Protein AF-A0A1X2HAY1-F1 (afdb_monomer_lite)

Structure (mmCIF, N/CA/C/O backbone):
data_AF-A0A1X2HAY1-F1
#
_entry.id   AF-A0A1X2HAY1-F1
#
loop_
_atom_site.group_PDB
_atom_site.id
_atom_site.type_symbol
_atom_site.label_atom_id
_atom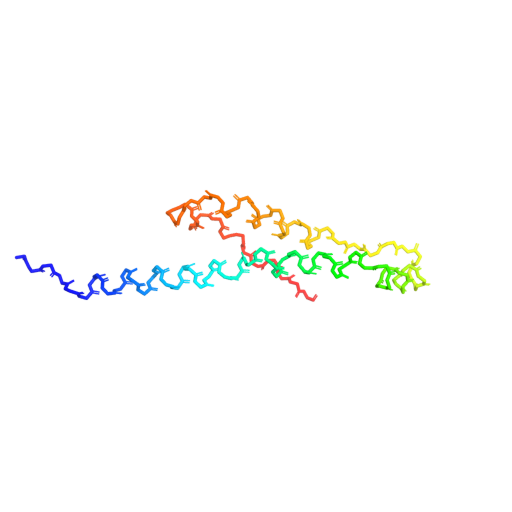_site.label_alt_id
_atom_site.label_comp_id
_atom_site.label_asym_id
_atom_site.label_entity_id
_atom_site.label_seq_id
_atom_site.pdbx_PDB_ins_code
_atom_site.Cartn_x
_atom_site.Cartn_y
_atom_site.Cartn_z
_atom_site.occupancy
_atom_site.B_iso_or_equiv
_atom_site.auth_seq_id
_atom_site.auth_comp_id
_atom_site.auth_asym_id
_atom_site.auth_atom_id
_atom_site.pdbx_PDB_model_num
ATOM 1 N N . MET A 1 1 ? -19.859 -12.676 47.832 1.00 43.28 1 MET A N 1
ATOM 2 C CA . MET A 1 1 ? -19.492 -12.403 46.431 1.00 43.28 1 MET A CA 1
ATOM 3 C C . MET A 1 1 ? -18.792 -11.058 46.410 1.00 43.28 1 MET A C 1
ATOM 5 O O . MET A 1 1 ? -19.461 -10.048 46.564 1.00 43.28 1 MET A O 1
ATOM 9 N N . LYS A 1 2 ? -17.456 -11.048 46.416 1.00 44.78 2 LYS A N 1
ATOM 10 C CA . LYS A 1 2 ? -16.664 -9.841 46.159 1.00 44.78 2 LYS A CA 1
ATOM 11 C C . LYS A 1 2 ? -16.254 -9.965 44.702 1.00 44.78 2 LYS A C 1
ATOM 13 O O . LYS A 1 2 ? -15.633 -10.959 44.362 1.00 44.78 2 LYS A O 1
ATOM 18 N N . GLU A 1 3 ? -16.723 -9.052 43.869 1.00 51.28 3 GLU A N 1
ATOM 19 C CA . GLU A 1 3 ? -16.281 -8.949 42.484 1.00 51.28 3 GLU A CA 1
ATOM 20 C C . GLU A 1 3 ? -14.887 -8.322 42.497 1.00 51.28 3 GLU A C 1
ATOM 22 O O . GLU A 1 3 ? -14.652 -7.278 43.112 1.00 51.28 3 GLU A O 1
ATOM 27 N N . ASP A 1 4 ? -13.941 -9.045 41.915 1.00 49.78 4 ASP A N 1
ATOM 28 C CA . ASP A 1 4 ? -12.518 -8.807 42.065 1.00 49.78 4 ASP A CA 1
ATOM 29 C C . ASP A 1 4 ? -12.087 -7.645 41.166 1.00 49.78 4 ASP A C 1
ATOM 31 O O . ASP A 1 4 ? -12.163 -7.730 39.937 1.00 49.78 4 ASP A O 1
ATOM 35 N N . ALA A 1 5 ? -11.587 -6.572 41.787 1.00 60.16 5 ALA A N 1
ATOM 36 C CA . ALA A 1 5 ? -11.026 -5.392 41.123 1.00 60.16 5 ALA A CA 1
ATOM 37 C C . ALA A 1 5 ? -9.956 -5.732 40.062 1.00 60.16 5 ALA A C 1
ATOM 39 O O . ALA A 1 5 ? -9.769 -4.967 39.123 1.00 60.16 5 ALA A O 1
ATOM 40 N N . GLY A 1 6 ? -9.311 -6.901 40.164 1.00 60.56 6 GLY A N 1
ATOM 41 C CA . GLY A 1 6 ? -8.338 -7.384 39.182 1.00 60.56 6 GLY A CA 1
ATOM 42 C C . GLY A 1 6 ? -8.937 -7.734 37.816 1.00 60.56 6 GLY A C 1
ATOM 43 O O . GLY A 1 6 ? -8.262 -7.585 36.803 1.00 60.56 6 GLY A O 1
ATOM 44 N N . THR A 1 7 ? -10.212 -8.126 37.746 1.00 66.9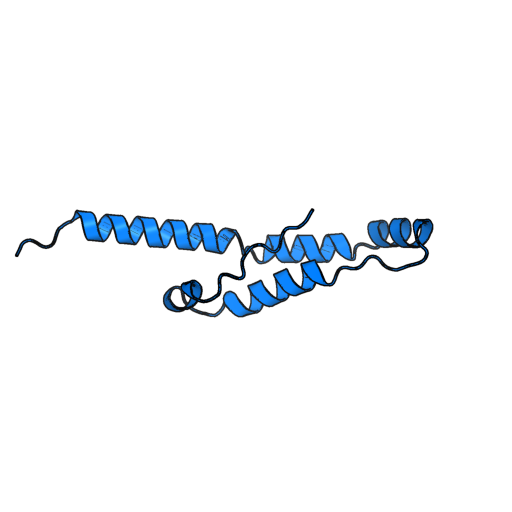4 7 THR A N 1
ATOM 45 C CA . THR A 1 7 ? -10.845 -8.485 36.464 1.00 66.94 7 THR A CA 1
ATOM 46 C C . THR A 1 7 ? -11.050 -7.245 35.590 1.00 66.94 7 THR A C 1
ATOM 48 O O . THR A 1 7 ? -10.818 -7.280 34.386 1.00 66.94 7 THR A O 1
ATOM 51 N N . ALA A 1 8 ? -11.420 -6.116 36.203 1.00 73.44 8 ALA A N 1
ATOM 52 C CA . ALA A 1 8 ? -11.613 -4.847 35.501 1.00 73.44 8 ALA A CA 1
ATOM 53 C C . ALA A 1 8 ? -10.297 -4.229 34.998 1.00 73.44 8 ALA A C 1
ATOM 55 O O . ALA A 1 8 ? -10.310 -3.490 34.015 1.00 73.44 8 ALA A O 1
ATOM 56 N N . GLU A 1 9 ? -9.170 -4.512 35.655 1.00 69.94 9 GLU A N 1
ATOM 57 C CA . GLU A 1 9 ? -7.851 -4.078 35.179 1.00 69.94 9 GLU A CA 1
ATOM 58 C C . GLU A 1 9 ? -7.354 -4.950 34.020 1.00 69.94 9 GLU A C 1
ATOM 60 O O . GLU A 1 9 ? -6.878 -4.414 33.023 1.00 69.94 9 GLU A O 1
ATOM 65 N N . PHE A 1 10 ? -7.597 -6.262 34.073 1.00 67.94 10 PHE A N 1
ATOM 66 C CA . PHE A 1 10 ? -7.288 -7.191 32.983 1.00 67.94 10 PHE A CA 1
ATOM 67 C C . PHE A 1 10 ? -8.042 -6.860 31.682 1.00 67.94 10 PHE A C 1
ATOM 69 O O . PHE A 1 10 ? -7.445 -6.827 30.609 1.00 67.94 10 PHE A O 1
ATOM 76 N N . PHE A 1 11 ? -9.339 -6.529 31.761 1.00 70.06 11 PHE A N 1
ATOM 77 C CA . PHE A 1 11 ? -10.104 -6.100 30.580 1.00 70.06 11 PHE A CA 1
ATOM 78 C C . PHE A 1 11 ? -9.577 -4.793 29.965 1.00 70.06 11 PHE A C 1
ATOM 80 O O . PHE A 1 11 ? -9.618 -4.638 28.747 1.00 70.06 11 PHE A O 1
ATOM 87 N N . LYS A 1 12 ? -9.037 -3.871 30.773 1.00 77.75 12 LYS A N 1
ATOM 88 C CA . LYS A 1 12 ? -8.431 -2.629 30.264 1.00 77.75 12 LYS A CA 1
ATOM 89 C C . LYS A 1 12 ? -7.105 -2.880 29.551 1.00 77.75 12 LYS A C 1
ATOM 91 O O . LYS A 1 12 ? -6.853 -2.239 28.535 1.00 77.75 12 LYS A O 1
ATOM 96 N N . GLU A 1 13 ? -6.278 -3.795 30.052 1.00 65.12 13 GLU A N 1
ATOM 97 C CA . GLU A 1 13 ? -5.058 -4.211 29.347 1.00 65.12 13 GLU A CA 1
ATOM 98 C C . GLU A 1 13 ? -5.387 -4.897 28.022 1.00 65.12 13 GLU A C 1
ATOM 100 O O . GLU A 1 13 ? -4.770 -4.569 27.013 1.00 65.12 13 GLU A O 1
ATOM 105 N N . LEU A 1 14 ? -6.413 -5.753 27.986 1.00 70.25 14 LEU A N 1
ATOM 106 C CA . LEU A 1 14 ? -6.875 -6.381 26.746 1.00 70.25 14 LEU A CA 1
ATOM 107 C C . LEU A 1 14 ? -7.405 -5.363 25.726 1.00 70.25 14 LEU A C 1
ATOM 109 O O . LEU A 1 14 ? -7.106 -5.490 24.542 1.00 70.25 14 LEU A O 1
ATOM 113 N N . ASP A 1 15 ? -8.144 -4.336 26.158 1.00 66.31 15 ASP A N 1
ATOM 114 C CA . ASP A 1 15 ? -8.625 -3.267 25.271 1.00 66.31 15 ASP A CA 1
ATOM 115 C C . ASP A 1 15 ? -7.478 -2.405 24.719 1.00 66.31 15 ASP A C 1
ATOM 117 O O . ASP A 1 15 ? -7.495 -2.014 23.551 1.00 66.31 15 ASP A O 1
ATOM 121 N N . GLU A 1 16 ? -6.468 -2.092 25.532 1.00 66.00 16 GLU A N 1
ATOM 122 C CA . GLU A 1 16 ? -5.297 -1.327 25.090 1.00 66.00 16 GLU A CA 1
ATOM 123 C C . GLU A 1 16 ? -4.379 -2.160 24.187 1.00 66.00 16 GLU A C 1
ATOM 125 O O . GLU A 1 16 ? -3.896 -1.665 23.165 1.00 66.00 16 GLU A O 1
ATOM 130 N N . GLU A 1 17 ? -4.189 -3.444 24.488 1.00 60.66 17 GLU A N 1
ATOM 131 C CA . GLU A 1 17 ? -3.458 -4.365 23.623 1.00 60.66 17 GLU A CA 1
ATOM 132 C C . GLU A 1 17 ? -4.217 -4.580 22.307 1.00 60.66 17 GLU A C 1
ATOM 134 O O . GLU A 1 17 ? -3.614 -4.497 21.244 1.00 60.66 17 GLU A O 1
ATOM 139 N N . ALA A 1 18 ? -5.546 -4.720 22.326 1.00 61.69 18 ALA A N 1
ATOM 140 C CA . ALA A 1 18 ? -6.378 -4.791 21.124 1.00 61.69 18 ALA A CA 1
ATOM 141 C C . ALA A 1 18 ? -6.334 -3.497 20.295 1.00 61.69 18 ALA A C 1
ATOM 143 O O . ALA A 1 18 ? -6.262 -3.563 19.067 1.00 61.69 18 ALA A O 1
ATOM 144 N N . LYS A 1 19 ? -6.298 -2.314 20.924 1.00 60.06 19 LYS A N 1
ATOM 145 C CA . LYS A 1 19 ? -6.083 -1.029 20.229 1.00 60.06 19 LYS A CA 1
ATOM 146 C C . LYS A 1 19 ? -4.683 -0.931 19.613 1.00 60.06 19 LYS A C 1
ATOM 148 O O . LYS A 1 19 ? -4.546 -0.437 18.492 1.00 60.06 19 LYS A O 1
ATOM 153 N N . ASN A 1 20 ? -3.657 -1.440 20.293 1.00 59.88 20 ASN A N 1
ATOM 154 C CA . ASN A 1 20 ? -2.287 -1.511 19.774 1.00 59.88 20 ASN A CA 1
ATOM 155 C C . ASN A 1 20 ? -2.139 -2.568 18.667 1.00 59.88 20 ASN A C 1
ATOM 157 O O . ASN A 1 20 ? -1.456 -2.349 17.670 1.00 59.88 20 ASN A O 1
ATOM 161 N N . ASN A 1 21 ? -2.856 -3.681 18.762 1.00 54.53 21 ASN A N 1
ATOM 162 C CA . ASN A 1 21 ? -2.924 -4.710 17.729 1.00 54.53 21 ASN A CA 1
ATOM 163 C C . ASN A 1 21 ? -3.740 -4.219 16.527 1.00 54.53 21 ASN A C 1
ATOM 165 O O . ASN A 1 21 ? -3.370 -4.460 15.383 1.00 54.53 21 ASN A O 1
ATOM 169 N N . TYR A 1 22 ? -4.768 -3.399 16.737 1.00 52.97 22 TYR A N 1
ATOM 170 C CA . TYR A 1 22 ? -5.405 -2.596 15.691 1.00 52.97 22 TYR A CA 1
ATOM 171 C C . TYR A 1 22 ? -4.432 -1.582 15.060 1.00 52.97 22 TYR A C 1
ATOM 173 O O . TYR A 1 22 ? -4.595 -1.232 13.884 1.00 52.97 22 TYR A O 1
ATOM 181 N N . ALA A 1 23 ? -3.385 -1.161 15.779 1.00 51.84 23 ALA A N 1
ATOM 182 C CA . ALA A 1 23 ? -2.291 -0.377 15.211 1.00 51.84 23 ALA A CA 1
ATOM 183 C C . ALA A 1 23 ? -1.413 -1.197 14.243 1.00 51.84 23 ALA A C 1
ATOM 185 O O . ALA A 1 23 ? -0.818 -0.599 13.348 1.00 51.84 23 ALA A O 1
ATOM 186 N N . THR A 1 24 ? -1.408 -2.541 14.310 1.00 52.34 24 THR A N 1
ATOM 187 C CA . THR A 1 24 ? -0.788 -3.385 13.258 1.00 52.34 24 THR A CA 1
ATOM 188 C C . THR A 1 24 ? -1.547 -3.301 11.930 1.00 52.34 24 THR A C 1
ATOM 190 O O . THR A 1 24 ? -0.948 -3.385 10.861 1.00 52.34 24 THR A O 1
ATOM 193 N N . CYS A 1 25 ? -2.851 -3.017 11.977 1.00 65.94 25 CYS A N 1
ATOM 194 C CA . CYS A 1 25 ? -3.657 -2.627 10.826 1.00 65.94 25 CYS A CA 1
ATOM 195 C C . CYS A 1 25 ? -3.738 -1.097 10.739 1.00 65.94 25 CYS A C 1
ATOM 197 O O . CYS A 1 25 ? -4.820 -0.506 10.713 1.00 65.94 25 CYS A O 1
ATOM 199 N N . SER A 1 26 ? -2.610 -0.394 10.769 1.00 76.62 26 SER A N 1
ATOM 200 C CA . SER A 1 26 ? -2.646 1.049 10.549 1.00 76.62 26 SER A CA 1
ATOM 201 C C . SER A 1 26 ? -2.961 1.345 9.077 1.00 76.62 26 SER A C 1
ATOM 203 O O . SER A 1 26 ? -2.274 0.891 8.157 1.00 76.62 26 SER A O 1
ATOM 205 N N . MET A 1 27 ? -4.029 2.115 8.842 1.00 78.25 27 MET A N 1
ATOM 206 C CA . MET A 1 27 ? -4.468 2.499 7.496 1.00 78.25 27 MET A CA 1
ATOM 207 C C . MET A 1 27 ? -3.396 3.322 6.773 1.00 78.25 27 MET A C 1
ATOM 209 O O . MET A 1 27 ? -3.141 3.099 5.595 1.00 78.25 27 MET A O 1
ATOM 213 N N . SER A 1 28 ? -2.723 4.233 7.481 1.00 83.56 28 SER A N 1
ATOM 214 C CA . SER A 1 28 ? -1.631 5.017 6.900 1.00 83.56 28 SER A CA 1
ATOM 215 C C . SER A 1 28 ? -0.457 4.129 6.491 1.00 83.56 28 SER A C 1
ATOM 217 O O . SER A 1 28 ? 0.017 4.226 5.368 1.00 83.56 28 SER A O 1
ATOM 219 N N . GLN A 1 29 ? -0.047 3.189 7.344 1.00 84.94 29 GLN A N 1
ATOM 220 C CA . GLN A 1 29 ? 1.088 2.309 7.049 1.00 84.94 29 GLN A CA 1
ATOM 221 C C . GLN A 1 29 ? 0.809 1.359 5.875 1.00 84.94 29 GLN A C 1
ATOM 223 O O . GLN A 1 29 ? 1.659 1.168 5.004 1.00 84.94 29 GLN A O 1
ATOM 228 N N . THR A 1 30 ? -0.390 0.772 5.822 1.00 86.06 30 THR A N 1
ATOM 229 C CA . THR A 1 30 ? -0.788 -0.111 4.711 1.00 86.06 30 THR A CA 1
ATOM 230 C C . THR A 1 30 ? -0.985 0.666 3.406 1.00 86.06 30 THR A C 1
ATOM 232 O O . THR A 1 30 ? -0.604 0.175 2.341 1.00 86.06 30 THR A O 1
ATOM 235 N N . PHE A 1 31 ? -1.492 1.901 3.474 1.00 89.19 31 PHE A N 1
ATOM 236 C CA . PHE A 1 31 ? -1.555 2.815 2.333 1.00 89.19 31 PHE A CA 1
ATOM 237 C C . PHE A 1 31 ? -0.163 3.165 1.800 1.00 89.19 31 PHE A C 1
ATOM 239 O O . PHE A 1 31 ? 0.094 3.006 0.605 1.00 89.19 31 PHE A O 1
ATOM 246 N N . ASP A 1 32 ? 0.751 3.576 2.680 1.00 90.06 32 ASP A N 1
ATOM 247 C CA . ASP A 1 32 ? 2.118 3.940 2.312 1.00 90.06 32 ASP A CA 1
ATOM 248 C C . ASP A 1 32 ? 2.835 2.759 1.648 1.00 90.06 32 ASP A C 1
ATOM 250 O O . ASP A 1 32 ? 3.498 2.923 0.623 1.00 90.06 32 ASP A O 1
ATOM 254 N N . ALA A 1 33 ? 2.637 1.539 2.155 1.00 88.38 33 ALA A N 1
ATOM 255 C CA . ALA A 1 33 ? 3.192 0.332 1.551 1.00 88.38 33 ALA A CA 1
ATOM 256 C C . ALA A 1 33 ? 2.694 0.107 0.110 1.00 88.38 33 ALA A C 1
ATOM 258 O O . ALA A 1 33 ? 3.490 -0.220 -0.780 1.00 88.38 33 ALA A O 1
ATOM 259 N N . VAL A 1 34 ? 1.392 0.281 -0.140 1.00 90.94 34 VAL A N 1
ATOM 260 C CA . VAL A 1 34 ? 0.808 0.194 -1.488 1.00 90.94 34 VAL A CA 1
ATOM 261 C C . VAL A 1 34 ? 1.384 1.279 -2.387 1.00 90.94 34 VAL A C 1
ATOM 263 O O . VAL A 1 34 ? 1.855 0.977 -3.484 1.00 90.94 34 VAL A O 1
ATOM 266 N N . TRP A 1 35 ? 1.380 2.525 -1.918 1.00 90.75 35 TRP A N 1
ATOM 267 C CA . TRP A 1 35 ? 1.853 3.674 -2.679 1.00 90.75 35 TRP A CA 1
ATOM 268 C C . TRP A 1 35 ? 3.304 3.495 -3.117 1.00 90.75 35 TRP A C 1
ATOM 270 O O . TRP A 1 35 ? 3.612 3.586 -4.305 1.00 90.75 35 TRP A O 1
ATOM 280 N N . GLN A 1 36 ? 4.181 3.122 -2.184 1.00 89.62 36 GLN A N 1
ATOM 281 C CA . GLN A 1 36 ? 5.589 2.845 -2.463 1.00 89.62 36 GLN A CA 1
ATOM 282 C C . GLN A 1 36 ? 5.776 1.737 -3.507 1.00 89.62 36 GLN A C 1
ATOM 284 O O . GLN A 1 36 ? 6.710 1.800 -4.305 1.00 89.62 36 GLN A O 1
ATOM 289 N N . CYS A 1 37 ? 4.879 0.750 -3.571 1.00 90.12 37 CYS A N 1
ATOM 290 C CA . CYS A 1 37 ? 4.928 -0.285 -4.604 1.00 90.12 37 CYS A CA 1
ATOM 291 C C . CYS A 1 37 ? 4.621 0.251 -6.009 1.00 90.12 37 CYS A C 1
ATOM 293 O O . CYS A 1 37 ? 5.256 -0.178 -6.970 1.00 90.12 37 CYS A O 1
ATOM 295 N N . TYR A 1 38 ? 3.685 1.197 -6.117 1.00 89.56 38 TYR A N 1
ATOM 296 C CA . TYR A 1 38 ? 3.263 1.799 -7.385 1.00 89.56 38 TYR A CA 1
ATOM 297 C C . TYR A 1 38 ? 4.080 3.023 -7.806 1.00 89.56 38 TYR A C 1
ATOM 299 O O . TYR A 1 38 ? 3.854 3.555 -8.893 1.00 89.56 38 TYR A O 1
ATOM 307 N N . THR A 1 39 ? 5.031 3.476 -6.985 1.00 92.88 39 THR A N 1
ATOM 308 C CA . THR A 1 39 ? 5.893 4.604 -7.353 1.00 92.88 39 THR A CA 1
ATOM 309 C C . THR A 1 39 ? 6.586 4.365 -8.697 1.00 92.88 39 THR A C 1
ATOM 311 O O . THR A 1 39 ? 7.147 3.298 -8.963 1.00 92.88 39 THR A O 1
ATOM 314 N N . LEU A 1 40 ? 6.570 5.396 -9.552 1.00 86.62 40 LEU A N 1
ATOM 315 C CA . LEU A 1 40 ? 7.103 5.322 -10.917 1.00 86.62 40 LEU A CA 1
ATOM 316 C C . LEU A 1 40 ? 8.579 4.914 -10.946 1.00 86.62 40 LEU A C 1
ATOM 318 O O . LEU A 1 40 ? 8.975 4.149 -11.816 1.00 86.62 40 LEU A O 1
ATOM 322 N N . GLY A 1 41 ? 9.381 5.365 -9.978 1.00 88.75 41 GLY A N 1
ATOM 323 C CA . GLY A 1 41 ? 10.794 4.989 -9.882 1.00 88.75 41 GLY A CA 1
ATOM 324 C C . GLY A 1 41 ? 10.997 3.496 -9.608 1.00 88.75 41 GLY A C 1
ATOM 325 O O . GLY A 1 41 ? 11.780 2.840 -10.296 1.00 88.75 41 GLY A O 1
ATOM 326 N N . ALA A 1 42 ? 10.254 2.933 -8.650 1.00 83.56 42 ALA A N 1
ATOM 327 C CA . ALA A 1 42 ? 10.328 1.508 -8.337 1.00 83.56 42 ALA A CA 1
ATOM 328 C C . ALA A 1 42 ? 9.842 0.644 -9.512 1.00 83.56 42 ALA A C 1
ATOM 330 O O . ALA A 1 42 ? 10.469 -0.372 -9.821 1.00 83.56 42 ALA A O 1
ATOM 331 N N . GLN A 1 43 ? 8.782 1.078 -10.206 1.00 87.94 43 GLN A N 1
ATOM 332 C CA . GLN A 1 43 ? 8.294 0.387 -11.399 1.00 87.94 43 GLN A CA 1
ATOM 333 C C . GLN A 1 43 ? 9.197 0.512 -12.606 1.00 87.94 43 GLN A C 1
ATOM 335 O O . GLN A 1 43 ? 9.372 -0.482 -13.301 1.00 87.94 43 GLN A O 1
ATOM 340 N N . ALA A 1 44 ? 9.815 1.665 -12.838 1.00 88.69 44 ALA A N 1
ATOM 341 C CA . ALA A 1 44 ? 10.750 1.833 -13.941 1.00 88.69 44 ALA A CA 1
ATOM 342 C C . ALA A 1 44 ? 11.962 0.905 -13.789 1.00 88.69 44 ALA A C 1
ATOM 344 O O . ALA A 1 44 ? 12.351 0.253 -14.753 1.00 88.69 44 ALA A O 1
ATOM 345 N N . ILE A 1 45 ? 12.518 0.774 -12.577 1.00 89.81 45 ILE A N 1
ATOM 346 C CA . ILE A 1 45 ? 13.647 -0.136 -12.318 1.00 89.81 45 ILE A CA 1
ATOM 347 C C . ILE A 1 45 ? 13.226 -1.599 -12.485 1.00 89.81 45 ILE A C 1
ATOM 349 O O . ILE A 1 45 ? 13.954 -2.381 -13.098 1.00 89.81 45 ILE A O 1
ATOM 353 N N . HIS A 1 46 ? 12.068 -1.983 -11.939 1.00 90.06 46 HIS A N 1
ATOM 354 C CA . HIS A 1 46 ? 11.573 -3.354 -12.054 1.00 90.06 46 HIS A CA 1
ATOM 355 C C . HIS A 1 46 ? 11.287 -3.725 -13.512 1.00 90.06 46 HIS A C 1
ATOM 357 O O . HIS A 1 46 ? 11.727 -4.770 -13.983 1.00 90.06 46 HIS A O 1
ATOM 363 N N . TYR A 1 47 ? 10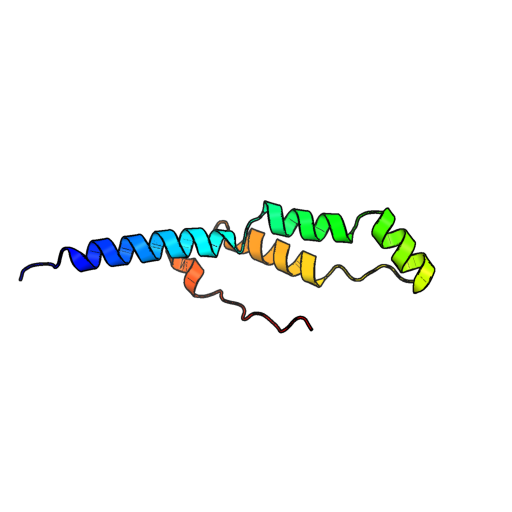.621 -2.830 -14.238 1.00 92.12 47 TYR A N 1
ATOM 364 C CA . TYR A 1 47 ? 10.309 -2.999 -15.649 1.00 92.12 47 TYR A CA 1
ATOM 365 C C . TYR A 1 47 ? 11.574 -3.040 -16.507 1.00 92.12 47 TYR A C 1
ATOM 367 O O . TYR A 1 47 ? 11.689 -3.886 -17.384 1.00 92.12 47 TYR A O 1
ATOM 375 N N . TYR A 1 48 ? 12.564 -2.192 -16.218 1.00 91.00 48 TYR A N 1
ATOM 376 C CA . TYR A 1 48 ? 13.853 -2.220 -16.909 1.00 91.00 48 TYR A CA 1
ATOM 377 C C . TYR A 1 48 ? 14.593 -3.554 -16.718 1.00 91.00 48 TYR A C 1
ATOM 379 O O . TYR A 1 48 ? 15.207 -4.048 -17.658 1.00 91.00 48 TYR A O 1
ATOM 387 N N . ARG A 1 49 ? 14.541 -4.153 -15.518 1.00 93.56 49 ARG A N 1
ATOM 388 C CA . ARG A 1 49 ? 15.251 -5.412 -15.221 1.00 93.56 49 ARG A CA 1
ATOM 389 C C . ARG A 1 49 ? 14.518 -6.664 -15.690 1.00 93.56 49 ARG A C 1
ATOM 391 O O . ARG A 1 49 ? 15.165 -7.576 -16.190 1.00 93.56 49 ARG A O 1
ATOM 398 N N . TYR A 1 50 ? 13.208 -6.725 -15.478 1.00 92.12 50 TYR A N 1
ATOM 399 C CA . TYR A 1 50 ? 12.418 -7.945 -15.666 1.00 92.12 50 TYR A CA 1
ATOM 400 C C . TYR A 1 50 ? 11.446 -7.862 -16.851 1.00 92.12 50 TYR A C 1
ATOM 402 O O . TYR A 1 50 ? 10.853 -8.868 -17.220 1.00 92.12 50 TYR A O 1
ATOM 410 N N . GLY A 1 51 ? 11.270 -6.686 -17.465 1.00 91.69 51 GLY A N 1
ATOM 411 C CA . GLY A 1 51 ? 10.337 -6.481 -18.581 1.00 91.69 51 GLY A CA 1
ATOM 412 C C . GLY A 1 51 ? 8.862 -6.462 -18.172 1.00 91.69 51 GLY A C 1
ATOM 413 O O . GLY A 1 51 ? 7.985 -6.379 -19.027 1.00 91.69 51 GLY A O 1
ATOM 414 N N . GLU A 1 52 ? 8.573 -6.526 -16.873 1.00 88.38 52 GLU A N 1
ATOM 415 C CA . GLU A 1 52 ? 7.217 -6.599 -16.345 1.00 88.38 52 GLU A CA 1
ATOM 416 C C . GLU A 1 52 ? 6.980 -5.600 -15.214 1.00 88.38 52 GLU A C 1
ATOM 418 O O . GLU A 1 52 ? 7.893 -5.172 -14.492 1.00 88.38 52 GLU A O 1
ATOM 423 N N . LYS A 1 53 ? 5.708 -5.231 -15.042 1.00 87.12 53 LYS A N 1
ATOM 424 C CA . LYS A 1 53 ? 5.284 -4.464 -13.875 1.00 87.12 53 LYS A CA 1
ATOM 425 C C . LYS A 1 53 ? 5.479 -5.340 -12.633 1.00 87.12 53 LYS A C 1
ATOM 427 O O . LYS A 1 53 ? 5.053 -6.488 -12.618 1.00 87.12 53 LYS A O 1
ATOM 432 N N . LYS A 1 54 ? 6.074 -4.791 -11.575 1.00 86.75 54 LYS A N 1
ATOM 433 C CA . LYS A 1 54 ? 6.099 -5.443 -10.260 1.00 86.75 54 LYS A CA 1
ATOM 434 C C . LYS A 1 54 ? 4.686 -5.794 -9.819 1.00 86.75 54 LYS A C 1
ATOM 436 O O . LYS A 1 54 ? 3.771 -4.977 -9.970 1.00 86.75 54 LYS A O 1
ATOM 441 N N . ASP A 1 55 ? 4.541 -6.970 -9.227 1.00 88.88 55 ASP A N 1
ATOM 442 C CA . ASP A 1 55 ? 3.287 -7.364 -8.613 1.00 88.88 55 ASP A CA 1
ATOM 443 C C . ASP A 1 55 ? 3.103 -6.669 -7.251 1.00 88.88 55 ASP A C 1
ATOM 445 O O . ASP A 1 55 ? 3.923 -6.783 -6.333 1.00 88.88 55 ASP A O 1
ATOM 449 N N . CYS A 1 56 ? 2.018 -5.903 -7.139 1.00 89.94 56 CYS A N 1
ATOM 450 C CA . CYS A 1 56 ? 1.613 -5.176 -5.935 1.00 89.94 56 CYS A CA 1
ATOM 451 C C . CYS A 1 56 ? 0.308 -5.727 -5.331 1.00 89.94 56 CYS A C 1
ATOM 453 O O . CYS A 1 56 ? -0.220 -5.132 -4.388 1.00 89.94 56 CYS A O 1
ATOM 455 N N . SER A 1 57 ? -0.202 -6.851 -5.849 1.00 88.25 57 SER A N 1
ATOM 456 C CA . SER A 1 57 ? -1.447 -7.506 -5.426 1.00 88.25 57 SER A CA 1
ATOM 457 C C . SER A 1 57 ? -1.510 -7.749 -3.915 1.00 88.25 57 SER A C 1
ATOM 459 O O . SER A 1 57 ? -2.453 -7.300 -3.271 1.00 88.25 57 SER A O 1
ATOM 461 N N . GLY A 1 58 ? -0.469 -8.337 -3.320 1.00 85.62 58 GLY A N 1
ATOM 462 C CA . GLY A 1 58 ? -0.471 -8.668 -1.892 1.00 85.62 58 GLY A CA 1
ATOM 463 C C . GLY A 1 58 ? -0.593 -7.444 -0.976 1.00 85.62 58 GLY A C 1
ATOM 464 O O . GLY A 1 58 ? -1.392 -7.444 -0.052 1.00 85.62 58 GLY A O 1
ATOM 465 N N . ARG A 1 59 ? 0.126 -6.349 -1.267 1.00 86.62 59 ARG A N 1
ATOM 466 C CA . ARG A 1 59 ? 0.002 -5.104 -0.475 1.00 86.62 59 ARG A CA 1
ATOM 467 C C . ARG A 1 59 ? -1.389 -4.479 -0.620 1.00 86.62 59 ARG A C 1
ATOM 469 O O . ARG A 1 59 ? -1.909 -3.870 0.309 1.00 86.62 59 ARG A O 1
ATOM 476 N N . TRP A 1 60 ? -1.990 -4.623 -1.798 1.00 87.38 60 TRP A N 1
ATOM 477 C CA . TRP A 1 60 ? -3.336 -4.137 -2.077 1.00 87.38 60 TRP A CA 1
ATOM 478 C C . TRP A 1 60 ? -4.416 -4.958 -1.365 1.00 87.38 60 TRP A C 1
ATOM 480 O O . TRP A 1 60 ? -5.440 -4.410 -0.956 1.00 87.38 60 TRP A O 1
ATOM 490 N N . 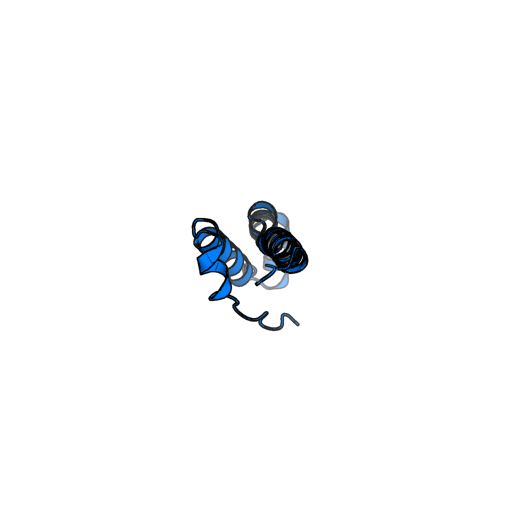GLU A 1 61 ? -4.195 -6.261 -1.195 1.00 86.38 61 GLU A N 1
ATOM 491 C CA . GLU A 1 61 ? -5.050 -7.135 -0.390 1.00 86.38 61 GLU A CA 1
ATOM 492 C C . GLU A 1 61 ? -4.984 -6.778 1.094 1.00 86.38 61 GLU A C 1
ATOM 494 O O . GLU A 1 61 ? -6.042 -6.620 1.702 1.00 86.38 61 GLU A O 1
ATOM 499 N N . ASP A 1 62 ? -3.784 -6.545 1.635 1.00 82.69 62 ASP A N 1
ATOM 500 C CA . ASP A 1 62 ? -3.573 -6.101 3.022 1.00 82.69 62 ASP A CA 1
ATOM 501 C C . ASP A 1 62 ? -4.318 -4.781 3.301 1.00 82.69 62 ASP A C 1
ATOM 503 O O . ASP A 1 62 ? -5.040 -4.633 4.289 1.00 82.69 62 ASP A O 1
ATOM 507 N N . PHE A 1 63 ? -4.220 -3.831 2.371 1.00 86.50 63 PHE A N 1
ATOM 508 C CA . PHE A 1 63 ? -4.917 -2.549 2.440 1.00 86.50 63 PHE A CA 1
ATOM 509 C C . PHE A 1 63 ? -6.445 -2.694 2.395 1.00 86.50 63 PHE A C 1
ATOM 511 O O . PHE A 1 63 ? -7.165 -2.131 3.221 1.00 86.50 63 PHE A O 1
ATOM 518 N N . LYS A 1 64 ? -6.966 -3.489 1.451 1.00 84.88 64 LYS A N 1
ATOM 519 C CA . LYS A 1 64 ? -8.407 -3.777 1.345 1.00 84.88 64 LYS A CA 1
ATOM 520 C C . LYS A 1 64 ? -8.939 -4.501 2.569 1.00 84.88 64 LYS A C 1
ATOM 522 O O . LYS A 1 64 ? -10.078 -4.266 2.967 1.00 84.88 64 LYS A O 1
ATOM 527 N N . PHE A 1 65 ? -8.148 -5.413 3.116 1.00 82.75 65 PHE A N 1
ATOM 528 C CA . PHE A 1 65 ? -8.468 -6.112 4.344 1.00 82.75 65 PHE A CA 1
ATOM 529 C C . PHE A 1 65 ? -8.600 -5.104 5.485 1.00 82.75 65 PHE A C 1
ATOM 531 O O . PHE A 1 65 ? -9.645 -5.057 6.128 1.00 82.75 65 PHE A O 1
ATOM 538 N N . CYS A 1 66 ? -7.621 -4.209 5.625 1.00 79.19 66 CYS A N 1
ATOM 539 C CA . CYS A 1 66 ? -7.629 -3.201 6.672 1.00 79.19 66 CYS A CA 1
ATOM 540 C C . CYS A 1 66 ? -8.791 -2.204 6.573 1.00 79.19 66 CYS A C 1
ATOM 542 O O . CYS A 1 66 ? -9.439 -1.878 7.565 1.00 79.19 66 CYS A O 1
ATOM 544 N N . LEU A 1 67 ? -9.124 -1.767 5.358 1.00 81.06 67 LEU A N 1
ATOM 545 C CA . LEU A 1 67 ? -10.286 -0.913 5.107 1.00 81.06 67 LEU A CA 1
ATOM 546 C C . LEU A 1 67 ? -11.614 -1.574 5.495 1.00 81.06 67 LEU A C 1
ATOM 548 O O . LEU A 1 67 ? -12.532 -0.892 5.941 1.00 81.06 67 LEU A O 1
ATOM 552 N N . LYS A 1 68 ? -11.735 -2.892 5.307 1.00 77.25 68 LYS A N 1
ATOM 553 C CA . LYS A 1 68 ? -12.960 -3.646 5.613 1.00 77.25 68 LYS A CA 1
ATOM 554 C C . LYS A 1 68 ? -13.106 -3.979 7.095 1.00 77.25 68 LYS A C 1
ATOM 556 O O . LYS A 1 68 ? -14.230 -4.196 7.543 1.00 77.25 68 LYS A O 1
ATOM 561 N N . THR A 1 69 ? -12.002 -4.059 7.831 1.00 71.06 69 THR A N 1
ATOM 562 C CA . THR A 1 69 ? -11.996 -4.376 9.265 1.00 71.06 69 THR A CA 1
ATOM 563 C C . THR A 1 69 ? -12.142 -3.130 10.136 1.00 71.06 69 THR A C 1
ATOM 565 O O . THR A 1 69 ? -12.834 -3.193 11.141 1.00 71.06 69 THR A O 1
ATOM 568 N N . LYS A 1 70 ? -11.602 -1.976 9.716 1.00 65.56 70 LYS A N 1
ATOM 569 C CA . LYS A 1 70 ? -11.711 -0.680 10.421 1.00 65.56 70 LYS A CA 1
ATOM 570 C C . LYS A 1 70 ? -13.130 -0.249 10.857 1.00 65.56 70 LYS A C 1
ATOM 572 O O . LYS A 1 70 ? -13.231 0.289 11.954 1.00 65.56 70 LYS A O 1
ATOM 577 N N . PRO A 1 71 ? -14.207 -0.412 10.058 1.00 64.31 71 PRO A N 1
ATOM 578 C CA . PRO A 1 71 ? -15.548 0.016 10.467 1.00 64.31 71 PRO A CA 1
ATOM 579 C C . PRO A 1 71 ? -16.277 -0.978 11.384 1.00 64.31 71 PRO A C 1
ATOM 581 O O . PRO A 1 71 ? -17.360 -0.652 11.862 1.00 64.31 71 PRO A O 1
ATOM 584 N N . LYS A 1 72 ? -15.736 -2.183 11.613 1.00 58.12 72 LYS A N 1
ATOM 585 C CA . LYS A 1 72 ? -16.326 -3.158 12.540 1.00 58.12 72 LYS A CA 1
ATOM 586 C C . LYS A 1 72 ? -15.829 -2.843 13.950 1.00 58.12 72 LYS A C 1
ATOM 588 O O . LYS A 1 72 ? -14.626 -2.678 14.142 1.00 58.12 72 LYS A O 1
ATOM 593 N N . SER A 1 73 ? -16.746 -2.675 14.901 1.00 50.69 73 SER A N 1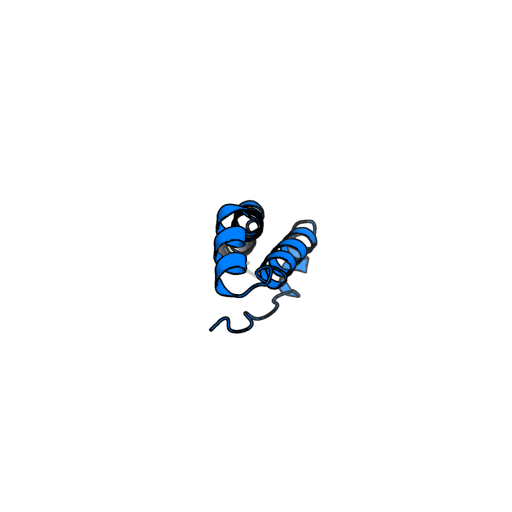
ATOM 594 C CA . SER A 1 73 ? -16.402 -2.351 16.287 1.00 50.69 73 SER A CA 1
ATOM 595 C C . SER A 1 73 ? -15.573 -3.469 16.931 1.00 50.69 73 SER A C 1
ATOM 597 O O . SER A 1 73 ? -15.538 -4.606 16.455 1.00 50.69 73 SER A O 1
ATOM 599 N N . SER A 1 74 ? -14.879 -3.113 18.012 1.00 52.88 74 SER A N 1
ATOM 600 C CA . SER A 1 74 ? -13.893 -3.926 18.736 1.00 52.88 74 SER A CA 1
ATOM 601 C C . SER A 1 74 ? -14.352 -5.335 19.133 1.00 52.88 74 SER A C 1
ATOM 603 O O . SER A 1 74 ? -13.500 -6.204 19.269 1.00 52.88 74 SER A O 1
ATOM 605 N N . GLU A 1 75 ? -15.656 -5.598 19.265 1.00 51.38 75 GLU A N 1
ATOM 606 C CA . GLU A 1 75 ? -16.187 -6.923 19.636 1.00 51.38 75 GLU A CA 1
ATOM 607 C C . GLU A 1 75 ? -16.152 -7.963 18.503 1.00 51.38 75 GLU A C 1
ATOM 609 O O . GLU A 1 75 ? -16.122 -9.159 18.773 1.00 51.38 75 GLU A O 1
ATOM 614 N N . GLU A 1 76 ? -16.110 -7.549 17.232 1.00 51.12 76 GLU A N 1
ATOM 615 C CA . GLU A 1 76 ? -16.114 -8.478 16.084 1.00 51.12 76 GLU A CA 1
ATOM 616 C C . GLU A 1 76 ? -14.738 -8.601 15.405 1.00 51.12 76 GLU A C 1
ATOM 618 O O . GLU A 1 76 ? -14.577 -9.319 14.411 1.00 51.12 76 GLU A O 1
ATOM 623 N N . ALA A 1 77 ? -13.729 -7.896 15.927 1.00 50.66 77 ALA A N 1
ATOM 624 C CA . ALA A 1 77 ? -12.368 -7.913 15.396 1.00 50.66 77 ALA A CA 1
ATOM 625 C C . ALA A 1 77 ? -11.635 -9.242 15.669 1.00 50.66 77 ALA A C 1
ATOM 627 O O . ALA A 1 77 ? -10.714 -9.590 14.927 1.00 50.66 77 ALA A O 1
ATOM 628 N N . ASP A 1 78 ? -12.084 -10.008 16.669 1.00 45.53 78 ASP A N 1
ATOM 629 C CA . ASP A 1 78 ? -11.428 -11.232 17.147 1.00 45.53 78 ASP A 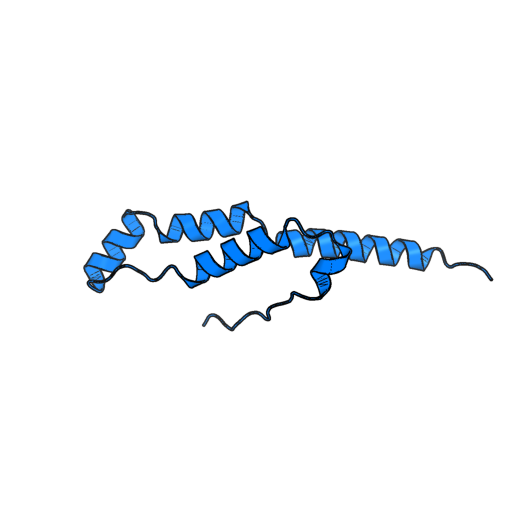CA 1
ATOM 630 C C . ASP A 1 78 ? -11.524 -12.416 16.160 1.00 45.53 78 ASP A C 1
ATOM 632 O O . ASP A 1 78 ? -10.694 -13.321 16.157 1.00 45.53 78 ASP A O 1
ATOM 636 N N . VAL A 1 79 ? -12.485 -12.401 15.228 1.00 48.56 79 VAL A N 1
ATOM 637 C CA . VAL A 1 79 ? -12.733 -13.553 14.332 1.00 48.56 79 VAL A CA 1
ATOM 638 C C . VAL A 1 79 ? -12.000 -13.440 12.989 1.00 48.56 79 VAL A C 1
ATOM 640 O O . VAL A 1 79 ? -12.045 -14.349 12.161 1.00 48.56 79 VAL A O 1
ATOM 643 N N . SER A 1 80 ? -11.295 -12.336 12.735 1.00 48.12 80 SER A N 1
ATOM 644 C CA . SER A 1 80 ? -10.639 -12.109 11.444 1.00 48.12 80 SER A CA 1
ATOM 645 C C . SER A 1 80 ? -9.114 -12.089 11.539 1.00 48.12 80 SER A C 1
ATOM 647 O O . SER A 1 80 ? -8.460 -11.385 10.771 1.00 48.12 80 SER A O 1
ATOM 649 N N . TYR A 1 81 ? -8.510 -12.899 12.404 1.00 50.94 81 TYR A N 1
ATOM 650 C CA . TYR A 1 81 ? -7.090 -13.215 12.264 1.00 50.94 81 TYR A CA 1
ATOM 651 C C . TYR A 1 81 ? -6.882 -14.098 11.028 1.00 50.94 81 TYR A C 1
ATOM 653 O O . TYR A 1 81 ? -6.877 -15.328 11.098 1.00 50.94 81 TYR A O 1
ATOM 661 N N . LYS A 1 82 ? -6.658 -13.478 9.863 1.00 51.56 82 LYS A N 1
ATOM 662 C CA . LYS A 1 82 ? -5.866 -14.163 8.843 1.00 51.56 82 LYS A CA 1
ATOM 663 C C . LYS A 1 82 ? -4.440 -14.232 9.373 1.00 51.56 82 LYS A C 1
ATOM 665 O O . LYS A 1 82 ? -3.755 -13.221 9.485 1.00 51.56 82 LYS A O 1
ATOM 670 N N . GLN A 1 83 ? -4.058 -15.456 9.726 1.00 40.09 83 GLN A N 1
ATOM 671 C CA . GLN A 1 83 ? -2.694 -15.902 9.969 1.00 40.09 83 GLN A CA 1
ATOM 672 C C . GLN A 1 83 ? -1.702 -15.195 9.029 1.00 40.09 83 GLN A C 1
ATOM 674 O O . GLN A 1 83 ? -2.007 -15.035 7.840 1.00 40.09 83 GLN A O 1
ATOM 679 N N . PRO A 1 84 ? -0.511 -14.817 9.520 1.00 51.19 84 PRO A N 1
ATOM 680 C CA . PRO A 1 84 ? 0.539 -14.287 8.671 1.00 51.19 84 PRO A CA 1
ATOM 681 C C . PRO A 1 84 ? 0.956 -15.396 7.699 1.00 51.19 84 PRO A C 1
ATOM 683 O O . PRO A 1 84 ? 1.667 -16.332 8.063 1.00 51.19 84 PRO A O 1
ATOM 686 N N . TYR A 1 85 ? 0.496 -15.321 6.450 1.00 50.38 85 TYR A N 1
ATOM 687 C CA . TYR A 1 85 ? 1.050 -16.145 5.386 1.00 50.38 85 TYR A CA 1
ATOM 688 C C . TYR A 1 85 ? 2.496 -15.697 5.175 1.00 50.38 85 TYR A C 1
ATOM 690 O O . TYR A 1 85 ? 2.761 -14.643 4.602 1.00 50.38 85 TYR A O 1
ATOM 698 N N . ILE A 1 86 ? 3.402 -16.501 5.731 1.00 44.94 86 ILE A N 1
ATOM 699 C CA . ILE A 1 86 ? 4.856 -16.544 5.557 1.00 44.94 86 ILE A CA 1
ATOM 700 C C . ILE A 1 86 ? 5.294 -15.785 4.291 1.00 44.94 86 ILE A C 1
ATOM 702 O O . ILE A 1 86 ? 5.227 -16.317 3.183 1.00 44.94 86 ILE A O 1
ATOM 706 N N . ARG A 1 87 ? 5.770 -14.543 4.449 1.00 52.38 87 ARG A N 1
ATOM 707 C CA . ARG A 1 87 ? 6.559 -13.857 3.417 1.00 52.38 87 ARG A CA 1
ATOM 708 C C . ARG A 1 87 ? 8.023 -14.207 3.662 1.00 52.38 87 ARG A C 1
ATOM 710 O O . ARG A 1 87 ? 8.613 -13.713 4.620 1.00 52.38 87 ARG A O 1
ATOM 717 N N . ARG A 1 88 ? 8.554 -15.112 2.838 1.00 36.12 88 ARG A N 1
ATOM 718 C CA . ARG A 1 88 ? 9.993 -15.368 2.720 1.00 36.12 88 ARG A CA 1
ATOM 719 C C . ARG A 1 88 ? 10.661 -14.212 1.973 1.00 36.12 88 ARG A C 1
ATOM 721 O O . ARG A 1 88 ? 9.996 -13.647 1.074 1.00 36.12 88 ARG A O 1
#

InterPro domains:
  IPR021475 Plasticity-Associated Neural Transcript Short/Early meiotic induction protein 1-like [PF11326] (24-83)
  IPR021475 Plasticity-Associated Neural Transcript Short/Early meiotic induction protein 1-like [PTHR28052] (13-82)

pLDDT: mean 71.65, std 16.85, range [36.12, 93.56]

Sequence (88 aa):
MKEDAGTAEFFKELDEEAKNNYATCSMSQTFDAVWQCYTLGAQAIHYYRYGEKKDCSGRWEDFKFCLKTKPKSSEEADVSYKQPYIRR

Secondary structure (DSSP, 8-state):
----HHHHHHHHHHHHHHHHHHHHT-HHHHHHHHHHHH-HHHHHHHHHHHSSPPP-HHHHHHHHHHHHHTTS-TTSGGG---------

Radius of gyration: 19.17 Å; chains: 1; bounding box: 35×22×65 Å

Foldseek 3Di:
DDDDPVVVVVVVVVVVVLVVVLVVLPLVVLVVLLVVLPDPVNQVVCCVVPVDGDDSPVSVVSNVLSVVLVVDDSVPNVVPPPDPPDDD

Organism: Syncephalastrum racemosum (NCBI:txid13706)